Protein AF-A0A7J4NV11-F1 (afdb_monomer)

Foldseek 3Di:
DDQVVLLVQLLVLLCCCCPVVVDDLVRVCVQQVDDSVRSVCSNVPDGDDPSSSVSSVVVSVVVVVVVVVVVPD

Radius of gyration: 12.3 Å; Cα contacts (8 Å, |Δi|>4): 63; chains: 1; bounding box: 36×18×34 Å

Nearest PDB structures (foldseek):
  3g5g-assembly5_I  TM=8.158E-01  e=4.958E-01  Enterobacter sp. RFL1396
  3fya-assembly1_A  TM=8.139E-01  e=5.247E-01  Enterobacter sp. RFL1396
  3f51-assembly1_A  TM=7.845E-01  e=5.247E-01  Corynebacterium glutamicum
  3f52-assembly1_E  TM=7.765E-01  e=1.229E+00  Corynebacterium glutamicum
  4pu8-assembly1_B  TM=8.043E-01  e=2.428E+00  Shewanella oneidensis MR-1

Solvent-accessible surface area (backbone atoms only — not comparable to full-atom values): 4145 Å² total; per-residue (Å²): 131,65,63,73,58,50,36,55,49,39,34,49,31,55,48,42,38,36,70,75,69,64,40,52,60,64,54,50,17,74,75,62,74,47,54,49,69,56,54,53,41,35,58,70,75,43,80,62,54,74,63,58,35,52,46,44,48,52,53,44,49,51,55,50,52,58,58,51,60,77,66,74,123

Mean predicted aligned error: 4.51 Å

pLDD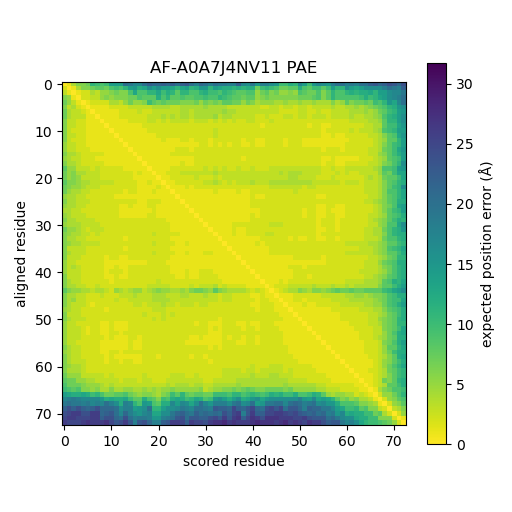T: mean 89.73, std 13.38, range [40.16, 98.12]

Sequence (73 aa):
MDKSRIRTRTKRYIKQLIHNFRFTYEDISKSSGIEVNRLKAINKKEEPTFEEYMTLKKLAIKLSSERGEDSAD

Structure (mmCIF, N/CA/C/O backbone):
data_AF-A0A7J4NV11-F1
#
_entry.id   AF-A0A7J4NV11-F1
#
loop_
_atom_site.group_PDB
_atom_site.id
_atom_site.type_symbol
_atom_site.label_atom_id
_atom_site.label_alt_id
_atom_site.label_comp_id
_atom_site.label_asym_id
_atom_site.label_entity_id
_atom_site.label_seq_id
_atom_site.pdbx_PDB_ins_code
_atom_site.Cartn_x
_atom_site.Cartn_y
_atom_site.Cartn_z
_atom_site.occupancy
_atom_site.B_iso_or_equiv
_atom_site.auth_seq_id
_atom_site.auth_comp_id
_atom_site.auth_asym_id
_atom_site.auth_atom_id
_atom_site.pdbx_PDB_model_num
ATOM 1 N N . MET A 1 1 ? 5.375 0.257 19.718 1.00 60.91 1 MET A N 1
ATOM 2 C CA . MET A 1 1 ? 5.546 1.116 18.523 1.00 60.91 1 MET A CA 1
ATOM 3 C C . MET A 1 1 ? 4.459 2.179 18.560 1.00 60.91 1 MET A C 1
ATOM 5 O O . MET A 1 1 ? 3.304 1.816 18.724 1.00 60.91 1 MET A O 1
ATOM 9 N N . ASP A 1 2 ? 4.812 3.462 18.515 1.00 73.94 2 ASP A N 1
ATOM 10 C CA . ASP A 1 2 ? 3.837 4.561 18.599 1.00 73.94 2 ASP A CA 1
ATOM 11 C C . ASP A 1 2 ? 2.945 4.589 17.343 1.00 73.94 2 ASP A C 1
ATOM 13 O O . ASP A 1 2 ? 3.453 4.751 16.228 1.00 73.94 2 ASP A O 1
ATOM 17 N N . LYS A 1 3 ? 1.628 4.418 17.526 1.00 72.31 3 LYS A N 1
ATOM 18 C CA . LYS A 1 3 ? 0.629 4.380 16.442 1.00 72.31 3 LYS A CA 1
ATOM 19 C C . LYS A 1 3 ? 0.667 5.662 15.598 1.00 72.31 3 LYS A C 1
ATOM 21 O O . LYS A 1 3 ? 0.712 5.602 14.373 1.00 72.31 3 LYS A O 1
ATOM 26 N N . SER A 1 4 ? 0.875 6.820 16.229 1.00 76.25 4 SER A N 1
ATOM 27 C CA . SER A 1 4 ? 0.999 8.109 15.528 1.00 76.25 4 SER A CA 1
ATOM 28 C C . SER A 1 4 ? 2.120 8.113 14.473 1.00 76.25 4 SER A C 1
ATOM 30 O O . SER A 1 4 ? 1.978 8.662 13.367 1.00 76.25 4 SER A O 1
ATOM 32 N N . ARG A 1 5 ? 3.236 7.429 14.769 1.00 83.38 5 ARG A N 1
ATOM 33 C CA . ARG A 1 5 ? 4.369 7.283 13.842 1.00 83.38 5 ARG A CA 1
ATOM 34 C C . ARG A 1 5 ? 4.059 6.315 12.702 1.00 83.38 5 ARG A C 1
ATOM 36 O O . ARG A 1 5 ? 4.530 6.547 11.587 1.00 83.38 5 ARG A O 1
ATOM 43 N N . ILE A 1 6 ? 3.282 5.261 12.957 1.00 89.44 6 ILE A N 1
ATOM 44 C CA . ILE A 1 6 ? 2.881 4.268 11.949 1.00 89.44 6 ILE A CA 1
ATOM 45 C C . ILE A 1 6 ? 2.022 4.934 10.881 1.00 89.44 6 ILE A C 1
ATOM 47 O O . ILE A 1 6 ? 2.378 4.888 9.701 1.00 89.44 6 ILE A O 1
ATOM 51 N N . ARG A 1 7 ? 0.955 5.631 11.279 1.00 91.19 7 ARG A N 1
ATOM 52 C CA . ARG A 1 7 ? 0.079 6.355 10.349 1.00 91.19 7 ARG A CA 1
ATOM 53 C C . ARG A 1 7 ? 0.848 7.329 9.464 1.00 91.19 7 ARG A C 1
ATOM 55 O O . ARG A 1 7 ? 0.726 7.302 8.241 1.00 91.19 7 ARG A O 1
ATOM 62 N N . THR A 1 8 ? 1.687 8.166 10.075 1.00 92.69 8 THR A N 1
ATOM 63 C CA . THR A 1 8 ? 2.449 9.199 9.355 1.00 92.69 8 THR A CA 1
ATOM 64 C C . THR A 1 8 ? 3.409 8.588 8.333 1.00 92.69 8 THR A C 1
ATOM 66 O O . THR A 1 8 ? 3.490 9.055 7.195 1.00 92.69 8 THR A O 1
ATOM 69 N N . ARG A 1 9 ? 4.106 7.507 8.705 1.00 93.69 9 ARG A N 1
ATOM 70 C CA . ARG A 1 9 ? 5.010 6.785 7.798 1.00 93.69 9 ARG A CA 1
ATOM 71 C C . ARG A 1 9 ? 4.253 6.076 6.679 1.00 93.69 9 ARG A C 1
ATOM 73 O O . ARG A 1 9 ? 4.657 6.185 5.529 1.00 93.69 9 ARG A O 1
ATOM 80 N N . THR A 1 10 ? 3.139 5.420 6.993 1.00 94.88 10 THR A N 1
ATOM 81 C CA . THR A 1 10 ? 2.314 4.722 5.993 1.00 94.88 10 THR A CA 1
ATOM 82 C C . THR A 1 10 ? 1.786 5.692 4.943 1.00 94.88 10 THR A C 1
ATOM 84 O O . THR A 1 10 ? 1.946 5.466 3.746 1.00 94.88 10 THR A O 1
ATOM 87 N N . LYS A 1 11 ? 1.263 6.843 5.380 1.00 95.25 11 LYS A N 1
ATOM 88 C CA . LYS A 1 11 ? 0.840 7.922 4.481 1.00 95.25 11 LYS A CA 1
ATOM 89 C C . LYS A 1 11 ? 1.984 8.420 3.596 1.00 95.25 11 LYS A C 1
ATOM 91 O O . LYS A 1 11 ? 1.772 8.689 2.415 1.00 95.25 11 LYS A O 1
ATOM 96 N N . ARG A 1 12 ? 3.198 8.532 4.145 1.00 95.38 12 ARG A N 1
ATOM 97 C CA . ARG A 1 12 ? 4.389 8.905 3.369 1.00 95.38 12 ARG A CA 1
ATOM 98 C C . ARG A 1 12 ? 4.698 7.876 2.279 1.00 95.38 12 ARG A C 1
ATOM 100 O O . ARG A 1 12 ? 4.978 8.298 1.164 1.00 95.38 12 ARG A O 1
ATOM 107 N N . TYR A 1 13 ? 4.600 6.577 2.562 1.00 96.50 13 TYR A N 1
ATOM 108 C CA . TYR A 1 13 ? 4.808 5.538 1.547 1.00 96.50 13 TYR A CA 1
ATOM 109 C C . TYR A 1 13 ? 3.767 5.610 0.430 1.00 96.50 13 TYR A C 1
ATOM 111 O O . TYR A 1 13 ? 4.147 5.621 -0.734 1.00 96.50 13 TYR A O 1
ATOM 119 N N . ILE A 1 14 ? 2.479 5.778 0.753 1.00 96.12 14 ILE A N 1
ATOM 120 C CA . ILE A 1 14 ? 1.432 5.949 -0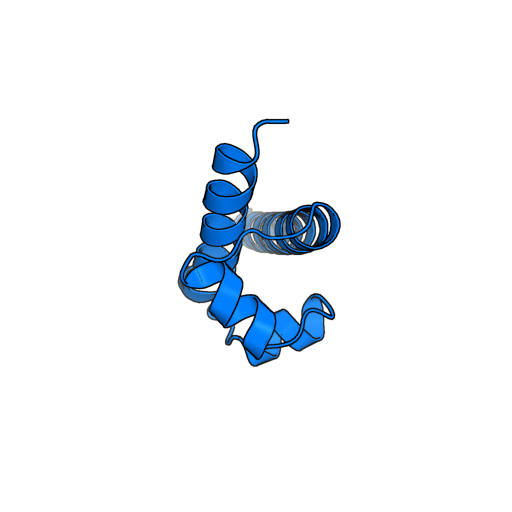.272 1.00 96.12 14 ILE A CA 1
ATOM 121 C C . ILE A 1 14 ? 1.733 7.166 -1.156 1.00 96.12 14 ILE A C 1
ATOM 123 O O . ILE A 1 14 ? 1.697 7.074 -2.379 1.00 96.12 14 ILE A O 1
ATOM 127 N N . LYS A 1 15 ? 2.092 8.305 -0.551 1.00 95.69 15 LYS A N 1
ATOM 128 C CA . LYS A 1 15 ? 2.488 9.503 -1.303 1.00 95.69 15 LYS A CA 1
ATOM 129 C C . LYS A 1 15 ?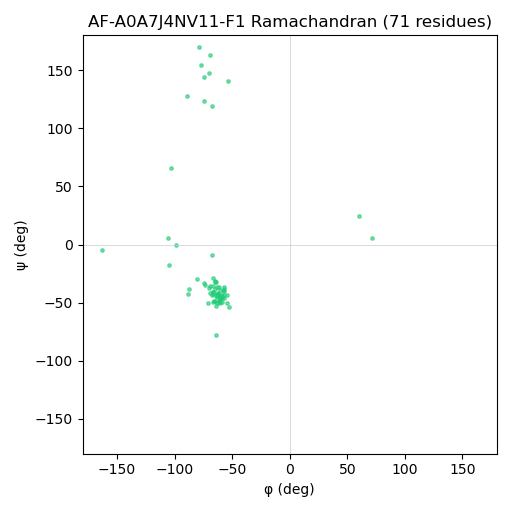 3.719 9.271 -2.176 1.00 95.69 15 LYS A C 1
ATOM 131 O O . LYS A 1 15 ? 3.761 9.778 -3.288 1.00 95.69 15 LYS A O 1
ATOM 136 N N . GLN A 1 16 ? 4.705 8.523 -1.693 1.00 94.81 16 GLN A N 1
ATOM 137 C CA . GLN A 1 16 ? 5.900 8.190 -2.462 1.00 94.81 16 GLN A CA 1
ATOM 138 C C . GLN A 1 16 ? 5.550 7.334 -3.688 1.00 94.81 16 GLN A C 1
ATOM 140 O O . GLN A 1 16 ? 6.007 7.640 -4.784 1.00 94.81 16 GLN A O 1
ATOM 145 N N . LEU A 1 17 ? 4.694 6.323 -3.523 1.00 95.56 17 LEU A N 1
ATOM 146 C CA . LEU A 1 17 ? 4.182 5.495 -4.621 1.00 95.56 17 LEU A CA 1
ATOM 147 C C . LEU A 1 17 ? 3.476 6.346 -5.688 1.00 95.56 17 LEU A C 1
ATOM 149 O O . LEU A 1 17 ? 3.790 6.240 -6.870 1.00 95.56 17 LEU A O 1
ATOM 153 N N . ILE A 1 18 ? 2.614 7.273 -5.268 1.00 96.06 18 ILE A N 1
ATOM 154 C CA . ILE A 1 18 ? 1.865 8.137 -6.192 1.00 96.06 18 ILE A CA 1
ATOM 155 C C . ILE A 1 18 ? 2.767 9.174 -6.874 1.00 96.06 18 ILE A C 1
ATOM 157 O O . ILE A 1 18 ? 2.729 9.343 -8.089 1.00 96.06 18 ILE A O 1
ATOM 161 N N . HIS A 1 19 ? 3.571 9.912 -6.108 1.00 94.44 19 HIS A N 1
ATOM 162 C CA . HIS A 1 19 ? 4.285 11.077 -6.635 1.00 94.44 19 HIS A CA 1
ATOM 163 C C . HIS A 1 19 ? 5.637 10.727 -7.252 1.00 94.44 19 HIS A C 1
ATOM 165 O O . HIS A 1 19 ? 5.997 11.305 -8.277 1.00 94.44 19 HIS A O 1
ATOM 171 N N . ASN A 1 20 ? 6.375 9.784 -6.662 1.00 92.00 20 ASN A N 1
ATOM 172 C CA . ASN A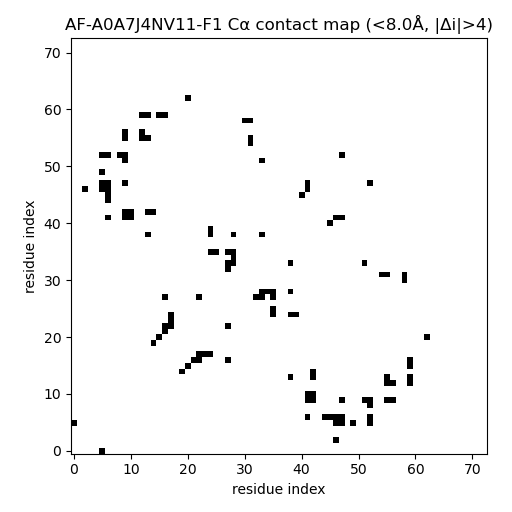 1 20 ? 7.712 9.443 -7.143 1.00 92.00 20 ASN A CA 1
ATOM 173 C C . ASN A 1 20 ? 7.641 8.362 -8.217 1.00 92.00 20 ASN A C 1
ATOM 175 O O . ASN A 1 20 ? 8.342 8.479 -9.218 1.00 92.00 20 ASN A O 1
ATOM 179 N N . PHE A 1 21 ? 6.802 7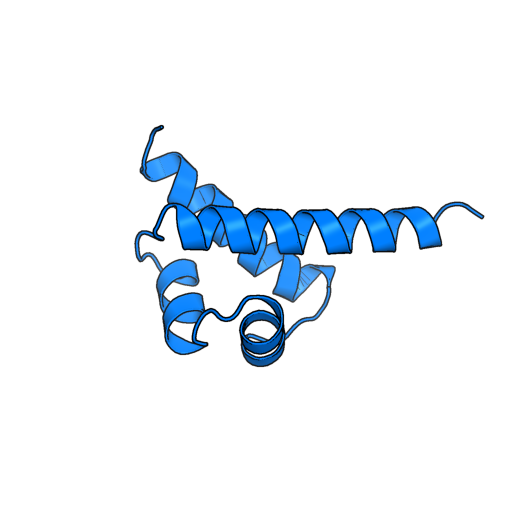.344 -8.020 1.00 91.19 21 PHE A N 1
ATOM 180 C CA . PHE A 1 21 ? 6.684 6.206 -8.939 1.00 91.19 21 PHE A CA 1
ATOM 181 C C . PHE A 1 21 ? 5.501 6.319 -9.906 1.00 91.19 21 PHE A C 1
ATOM 183 O O . PHE A 1 21 ? 5.344 5.460 -10.760 1.00 91.19 21 PHE A O 1
ATOM 190 N N . ARG A 1 22 ? 4.706 7.399 -9.818 1.00 93.94 22 ARG A N 1
ATOM 191 C CA . ARG A 1 22 ? 3.558 7.680 -10.703 1.00 93.94 22 ARG A CA 1
ATOM 192 C C . ARG A 1 22 ? 2.466 6.603 -10.675 1.00 93.94 22 ARG A C 1
ATOM 194 O O . ARG A 1 22 ? 1.695 6.501 -11.621 1.00 93.94 22 ARG A O 1
ATOM 201 N N . PHE A 1 23 ? 2.364 5.840 -9.586 1.00 95.88 23 PHE A N 1
ATOM 202 C CA . PHE A 1 23 ? 1.329 4.818 -9.442 1.00 95.88 23 PHE A CA 1
ATOM 203 C C . PHE A 1 23 ? -0.038 5.445 -9.158 1.00 95.88 23 PHE A C 1
ATOM 205 O O . PHE A 1 23 ? -0.160 6.413 -8.398 1.00 95.88 23 PHE A O 1
ATOM 212 N N . THR A 1 24 ? -1.084 4.839 -9.710 1.00 97.62 24 THR A N 1
ATOM 213 C CA . THR A 1 24 ? -2.468 5.080 -9.292 1.00 97.62 24 THR A CA 1
ATOM 214 C C . THR A 1 24 ? -2.792 4.306 -8.008 1.00 97.62 24 THR A C 1
ATOM 216 O O . THR A 1 24 ? -2.015 3.462 -7.552 1.00 97.62 24 THR A O 1
ATOM 219 N N . TYR A 1 25 ? -3.947 4.572 -7.387 1.00 97.62 25 TYR A N 1
ATOM 220 C CA . TYR A 1 25 ? -4.374 3.759 -6.240 1.00 97.62 25 TYR A CA 1
ATOM 221 C C . TYR A 1 25 ? -4.629 2.306 -6.645 1.00 97.62 25 TYR A C 1
ATOM 223 O O . TYR A 1 25 ? -4.395 1.396 -5.854 1.00 97.62 25 TYR A O 1
ATOM 231 N N . GLU A 1 26 ? -5.085 2.103 -7.872 1.00 98.12 26 GLU A N 1
ATOM 232 C CA . GLU A 1 26 ? -5.363 0.819 -8.490 1.00 98.12 26 GLU A CA 1
ATOM 233 C C . GLU A 1 26 ? -4.064 0.019 -8.687 1.00 98.12 26 GLU A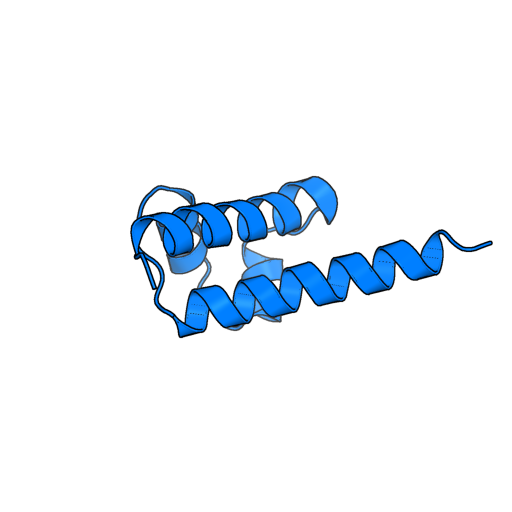 C 1
ATOM 235 O O . GLU A 1 26 ? -4.029 -1.168 -8.369 1.00 98.12 26 GLU A O 1
ATOM 240 N N . ASP A 1 27 ? -2.970 0.666 -9.102 1.00 97.62 27 ASP A N 1
ATOM 241 C CA . ASP A 1 27 ? -1.653 0.020 -9.236 1.00 97.62 27 ASP A CA 1
ATOM 242 C C . ASP A 1 27 ? -1.077 -0.393 -7.878 1.00 97.62 27 ASP A C 1
ATOM 244 O O . ASP A 1 27 ? -0.560 -1.505 -7.712 1.00 97.62 27 ASP A O 1
ATOM 248 N N . ILE A 1 28 ? -1.206 0.483 -6.874 1.00 97.00 28 ILE A N 1
ATOM 249 C CA . ILE A 1 28 ? -0.803 0.170 -5.497 1.00 97.00 28 ILE A CA 1
ATOM 250 C C . ILE A 1 28 ? -1.645 -0.991 -4.968 1.00 97.00 28 ILE A C 1
ATOM 252 O O . ILE A 1 28 ? -1.099 -1.894 -4.337 1.00 97.00 28 ILE A O 1
ATOM 256 N N . SER A 1 29 ? -2.950 -0.996 -5.239 1.00 98.06 29 SER A N 1
ATOM 257 C CA . SER A 1 29 ? -3.859 -2.057 -4.808 1.00 98.06 29 SER A CA 1
ATOM 258 C C . SER A 1 29 ? -3.477 -3.406 -5.409 1.00 98.06 29 SER A C 1
ATOM 260 O O . SER A 1 29 ? -3.248 -4.355 -4.662 1.00 98.06 29 SER A O 1
ATOM 262 N N . LYS A 1 30 ? -3.257 -3.466 -6.728 1.00 97.56 30 LYS A N 1
ATOM 263 C CA . LYS A 1 30 ? -2.776 -4.676 -7.415 1.00 97.56 30 LYS A CA 1
ATOM 264 C C . LYS A 1 30 ? -1.445 -5.185 -6.858 1.00 97.56 30 LYS A C 1
ATOM 266 O O . LYS A 1 30 ? -1.268 -6.386 -6.706 1.00 97.56 30 LYS A O 1
ATOM 271 N N . SER A 1 31 ? -0.522 -4.278 -6.534 1.00 95.62 31 SER A N 1
ATOM 272 C CA . SER A 1 31 ? 0.827 -4.638 -6.072 1.00 95.62 31 SER A CA 1
ATOM 273 C C . SER A 1 31 ? 0.889 -5.031 -4.592 1.00 95.62 31 SER A C 1
ATOM 275 O O . SER A 1 31 ? 1.772 -5.784 -4.188 1.00 95.62 31 SER A O 1
ATOM 277 N N . SER A 1 32 ? -0.002 -4.479 -3.765 1.00 95.56 32 SER A N 1
ATOM 278 C CA . SER A 1 32 ? 0.000 -4.669 -2.306 1.00 95.56 32 SER A CA 1
ATOM 279 C C . SER A 1 32 ? -1.081 -5.620 -1.798 1.00 95.56 32 SER A C 1
ATOM 281 O O . SER A 1 32 ? -0.992 -6.063 -0.657 1.00 95.56 32 SER A O 1
ATOM 283 N N . GLY A 1 33 ? -2.114 -5.899 -2.597 1.00 96.50 33 GLY A N 1
ATOM 284 C CA . GLY A 1 33 ? -3.319 -6.606 -2.158 1.00 96.50 33 GLY A CA 1
ATOM 285 C C . GLY A 1 33 ? -4.233 -5.783 -1.240 1.00 96.50 33 GLY A C 1
ATOM 286 O O . GLY A 1 33 ? -5.212 -6.311 -0.727 1.00 96.50 33 GLY A O 1
ATOM 287 N N . ILE A 1 34 ? -3.935 -4.498 -1.009 1.00 97.44 34 ILE A N 1
ATOM 288 C CA . ILE A 1 34 ? -4.763 -3.614 -0.178 1.00 97.44 34 ILE A CA 1
ATOM 289 C C . ILE A 1 34 ? -5.815 -2.947 -1.062 1.00 97.44 34 ILE A C 1
ATOM 291 O O . ILE A 1 34 ? -5.488 -2.312 -2.063 1.00 97.44 34 ILE A O 1
ATOM 295 N N . GLU A 1 35 ? -7.080 -3.033 -0.664 1.00 97.75 35 GLU A N 1
ATOM 296 C CA . GLU A 1 35 ? -8.200 -2.413 -1.376 1.00 97.75 35 GLU A CA 1
ATOM 297 C C . GLU A 1 35 ? -8.006 -0.907 -1.622 1.00 97.75 35 GLU A C 1
ATOM 299 O O . GLU A 1 35 ? -7.574 -0.154 -0.740 1.00 97.75 35 GLU A O 1
ATOM 304 N N . VAL A 1 36 ? -8.407 -0.425 -2.803 1.00 98.06 36 VAL A N 1
ATOM 305 C CA . VAL A 1 36 ? -8.284 0.994 -3.201 1.00 98.06 36 VAL A CA 1
ATOM 306 C C . VAL A 1 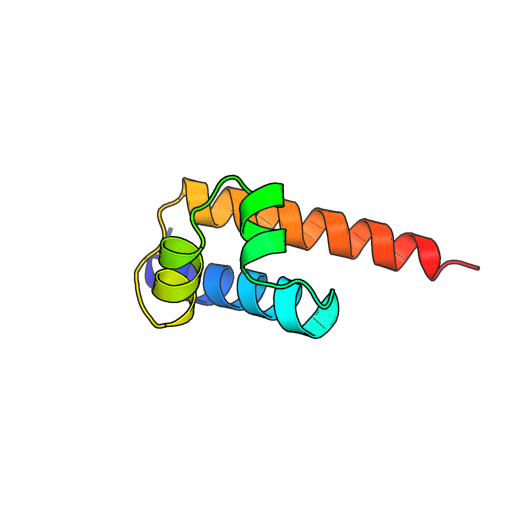36 ? -8.938 1.927 -2.180 1.00 98.06 36 VAL A C 1
ATOM 308 O O . VAL A 1 36 ? -8.369 2.954 -1.795 1.00 98.06 36 VAL A O 1
ATOM 311 N N . ASN A 1 37 ? -10.131 1.565 -1.704 1.00 97.69 37 ASN A N 1
ATOM 312 C CA . ASN A 1 37 ? -10.852 2.352 -0.706 1.00 97.69 37 ASN A CA 1
ATOM 313 C C . ASN A 1 37 ? -10.085 2.421 0.617 1.00 97.69 37 ASN A C 1
ATOM 315 O O . ASN A 1 37 ? -10.033 3.481 1.246 1.00 97.69 37 ASN A O 1
ATOM 319 N N . ARG A 1 38 ? -9.409 1.331 0.990 1.00 97.44 38 ARG A N 1
ATOM 320 C CA . ARG A 1 38 ? -8.585 1.274 2.193 1.00 97.44 38 ARG A CA 1
ATOM 321 C C . ARG A 1 38 ? -7.331 2.140 2.061 1.00 97.44 38 ARG A C 1
ATOM 323 O O . ARG A 1 38 ? -7.029 2.919 2.963 1.00 97.44 38 ARG A O 1
ATOM 330 N N . LEU A 1 39 ? -6.665 2.122 0.906 1.00 97.50 39 LEU A N 1
ATOM 331 C CA . LEU A 1 39 ? -5.534 3.014 0.614 1.00 97.50 39 LEU A CA 1
ATOM 332 C C . LEU A 1 39 ? -5.929 4.499 0.689 1.00 97.50 39 LEU A C 1
ATOM 334 O O . LEU A 1 39 ? -5.208 5.314 1.276 1.00 97.50 39 LEU A O 1
ATOM 338 N N . LYS A 1 40 ? -7.092 4.862 0.132 1.00 97.12 40 LYS A N 1
ATOM 339 C CA . LYS A 1 40 ? -7.635 6.231 0.203 1.00 97.12 40 LYS A CA 1
ATOM 340 C C . LYS A 1 40 ? -7.941 6.639 1.648 1.00 97.12 40 LYS A C 1
ATOM 342 O O . LYS A 1 40 ? -7.608 7.759 2.042 1.00 97.12 40 LYS A O 1
ATOM 347 N N . ALA A 1 41 ? -8.527 5.743 2.440 1.00 97.00 41 ALA A N 1
ATOM 348 C CA . ALA A 1 41 ? -8.839 5.963 3.850 1.00 97.00 41 ALA A CA 1
ATOM 349 C C . ALA A 1 41 ? -7.580 6.234 4.697 1.00 97.00 41 ALA A C 1
ATOM 351 O O . ALA A 1 41 ? -7.505 7.252 5.401 1.00 97.00 41 ALA A O 1
ATOM 352 N N . ILE A 1 42 ? -6.547 5.397 4.538 1.00 95.38 42 ILE A N 1
ATOM 353 C CA . ILE A 1 42 ? -5.238 5.563 5.192 1.00 95.38 42 ILE A CA 1
ATOM 354 C C . ILE A 1 42 ? -4.586 6.887 4.767 1.00 95.38 42 ILE A C 1
ATOM 356 O O . ILE A 1 42 ? -4.093 7.648 5.604 1.00 95.38 42 ILE A O 1
ATOM 360 N N . ASN A 1 43 ? -4.607 7.216 3.468 1.00 94.50 43 ASN A N 1
ATOM 361 C CA . ASN A 1 43 ? -4.021 8.469 2.986 1.00 94.50 43 ASN A CA 1
ATOM 362 C C . ASN A 1 43 ? -4.755 9.708 3.523 1.00 94.50 43 ASN A C 1
ATOM 364 O O . ASN A 1 43 ? -4.124 10.746 3.755 1.00 94.50 43 ASN A O 1
ATOM 368 N N . LYS A 1 44 ? -6.073 9.621 3.747 1.00 93.06 44 LYS A N 1
ATOM 369 C CA . LYS A 1 44 ? -6.827 10.691 4.403 1.00 93.06 44 LYS A CA 1
ATOM 370 C C . LYS A 1 44 ? -6.334 10.848 5.837 1.00 93.06 44 LYS A C 1
ATOM 372 O O . LYS A 1 44 ? -5.564 11.784 6.073 1.00 93.06 44 LYS A O 1
ATOM 377 N N . LYS A 1 45 ? -6.740 9.961 6.752 1.00 90.06 45 LYS A N 1
ATOM 378 C CA . LYS A 1 45 ? -6.455 10.058 8.200 1.00 90.06 45 LYS A CA 1
ATOM 379 C C . LYS A 1 45 ? -6.652 8.748 8.982 1.00 90.06 45 LYS A C 1
ATOM 381 O O . LYS A 1 45 ? -6.357 8.754 10.177 1.00 90.06 45 LYS A O 1
ATOM 386 N N . GLU A 1 46 ? -7.144 7.671 8.369 1.00 93.62 46 GLU A N 1
ATOM 387 C CA . GLU A 1 46 ? -7.398 6.431 9.108 1.00 93.62 46 GLU A CA 1
ATOM 388 C C . GLU A 1 46 ? -6.107 5.741 9.543 1.00 93.62 46 GLU A C 1
ATOM 390 O O . GLU A 1 46 ? -5.072 5.818 8.876 1.00 93.62 46 GLU A O 1
ATOM 395 N N . GLU A 1 47 ? -6.181 5.081 10.696 1.00 94.44 47 GLU A N 1
ATOM 396 C CA . GLU A 1 47 ? -5.061 4.336 11.250 1.00 94.44 47 GLU A CA 1
ATOM 397 C C . GLU A 1 47 ? -4.883 3.032 10.456 1.00 94.44 47 GLU A C 1
ATOM 399 O O . GLU A 1 47 ? -5.838 2.253 10.341 1.00 94.44 47 GLU A O 1
ATOM 404 N N . PRO A 1 48 ? -3.696 2.783 9.882 1.00 94.69 48 PRO A N 1
ATOM 405 C CA . PRO A 1 48 ? -3.416 1.531 9.206 1.00 94.69 48 PRO A CA 1
ATOM 406 C C . PRO A 1 48 ? -3.140 0.419 10.221 1.00 94.69 48 PRO A C 1
ATOM 408 O O . PRO A 1 48 ? -2.667 0.660 11.337 1.00 94.69 48 PRO A O 1
ATOM 411 N N . THR A 1 49 ? -3.381 -0.821 9.818 1.00 95.75 49 THR A N 1
ATOM 412 C CA . THR A 1 49 ? -2.908 -1.984 10.561 1.00 95.75 49 THR A CA 1
ATOM 413 C C . THR A 1 49 ? -1.385 -2.090 10.454 1.00 95.75 49 THR A C 1
ATOM 415 O O . THR A 1 49 ? -0.735 -1.486 9.592 1.00 95.75 49 THR A O 1
ATOM 418 N N . PHE A 1 50 ? -0.784 -2.876 11.347 1.00 94.31 50 PHE A N 1
ATOM 419 C CA . PHE A 1 50 ? 0.648 -3.149 11.264 1.00 94.31 50 PHE A CA 1
ATOM 420 C C . PHE A 1 50 ? 1.019 -3.863 9.954 1.00 94.31 50 PHE A C 1
ATOM 422 O O . PHE A 1 50 ? 2.060 -3.568 9.369 1.00 94.31 50 PHE A O 1
ATOM 429 N N . GLU A 1 51 ? 0.154 -4.754 9.472 1.00 95.56 51 GLU A N 1
ATOM 430 C CA . GLU A 1 51 ? 0.334 -5.455 8.203 1.00 95.56 51 GLU A CA 1
ATOM 431 C C . GLU A 1 51 ? 0.297 -4.490 7.013 1.00 95.56 51 GLU A C 1
ATOM 433 O O . GLU A 1 51 ? 1.236 -4.469 6.221 1.00 95.56 51 GLU A O 1
ATOM 438 N N . GLU A 1 52 ? -0.698 -3.600 6.947 1.00 96.88 52 GLU A N 1
ATOM 439 C CA . GLU A 1 52 ? -0.797 -2.566 5.906 1.00 96.88 52 GLU A CA 1
ATOM 440 C C . GLU A 1 52 ? 0.447 -1.669 5.874 1.00 96.88 52 GLU A C 1
ATOM 442 O O . GLU A 1 52 ? 1.000 -1.385 4.807 1.00 96.88 52 GLU A O 1
ATOM 447 N N . TYR A 1 53 ? 0.932 -1.261 7.053 1.00 96.31 53 TYR A N 1
ATOM 448 C CA . TYR A 1 53 ? 2.182 -0.516 7.182 1.00 96.31 53 TYR A CA 1
ATOM 449 C C . TYR A 1 53 ? 3.371 -1.292 6.606 1.00 96.31 53 TYR A C 1
ATOM 451 O O . TYR A 1 53 ? 4.157 -0.732 5.836 1.00 96.31 53 TYR A O 1
ATOM 459 N N . MET A 1 54 ? 3.524 -2.564 6.980 1.00 97.25 54 MET A N 1
ATOM 460 C CA . MET A 1 54 ? 4.649 -3.390 6.545 1.00 97.25 54 MET A CA 1
ATOM 461 C C . MET A 1 54 ? 4.609 -3.663 5.042 1.00 97.25 54 MET A C 1
ATOM 463 O O . MET A 1 54 ? 5.651 -3.573 4.389 1.00 97.25 54 MET A O 1
ATOM 467 N N . THR A 1 55 ? 3.431 -3.929 4.483 1.00 97.50 55 THR A N 1
ATOM 468 C CA . THR A 1 55 ? 3.233 -4.160 3.049 1.00 97.50 55 THR A CA 1
ATOM 469 C C . THR A 1 55 ? 3.587 -2.916 2.236 1.00 97.50 55 THR A C 1
ATOM 471 O O . THR A 1 55 ? 4.426 -2.987 1.336 1.00 97.50 55 THR A O 1
ATOM 474 N N . LEU A 1 56 ? 3.050 -1.747 2.600 1.00 97.06 56 LEU A N 1
ATOM 475 C CA . LEU A 1 56 ? 3.341 -0.491 1.896 1.00 97.06 56 LEU A CA 1
ATOM 476 C C . LEU A 1 56 ? 4.802 -0.056 2.056 1.00 97.06 56 LEU A C 1
ATOM 478 O O . LEU A 1 56 ? 5.398 0.453 1.107 1.00 97.06 56 LEU A O 1
ATOM 482 N N . LYS A 1 57 ? 5.404 -0.297 3.228 1.00 96.44 57 LYS A N 1
ATOM 483 C CA . LYS A 1 57 ? 6.836 -0.069 3.457 1.00 96.44 57 LYS A CA 1
ATOM 484 C C . LYS A 1 57 ? 7.689 -0.920 2.517 1.00 96.44 57 LYS A C 1
ATOM 486 O O . LYS A 1 57 ? 8.596 -0.384 1.888 1.00 96.44 57 LYS A O 1
ATOM 491 N N . LYS A 1 58 ? 7.424 -2.229 2.447 1.00 96.50 58 LYS A N 1
ATOM 492 C CA . LYS A 1 58 ? 8.180 -3.158 1.594 1.00 96.50 58 LYS A CA 1
ATOM 493 C C . LYS A 1 58 ? 8.077 -2.760 0.124 1.00 96.50 58 LYS A C 1
ATOM 495 O O . LYS A 1 58 ? 9.106 -2.670 -0.534 1.00 96.50 58 LYS A O 1
ATOM 500 N N . LEU A 1 59 ? 6.868 -2.453 -0.350 1.00 95.88 59 LEU A N 1
ATOM 501 C CA . LEU A 1 59 ? 6.637 -2.030 -1.731 1.00 95.88 59 LEU A CA 1
ATOM 502 C C . LEU A 1 59 ? 7.395 -0.738 -2.070 1.00 95.88 59 LEU A C 1
ATOM 504 O O . LEU A 1 59 ? 8.104 -0.683 -3.070 1.00 95.88 59 LEU A O 1
ATOM 508 N N . ALA A 1 60 ? 7.303 0.283 -1.212 1.00 94.69 60 ALA A N 1
ATOM 509 C CA . ALA A 1 60 ? 7.991 1.552 -1.438 1.00 94.69 60 ALA A CA 1
ATOM 510 C C . ALA A 1 60 ? 9.523 1.411 -1.417 1.00 94.69 60 ALA A C 1
ATOM 512 O O . ALA A 1 60 ? 10.199 2.066 -2.210 1.00 94.69 60 ALA A O 1
ATOM 513 N N . ILE A 1 61 ? 10.074 0.572 -0.531 1.00 93.44 61 ILE A N 1
ATOM 514 C CA . ILE A 1 61 ? 11.519 0.298 -0.483 1.00 93.44 61 ILE A CA 1
ATOM 515 C C . ILE A 1 61 ? 11.961 -0.441 -1.744 1.00 93.44 61 ILE A C 1
ATOM 517 O O . ILE A 1 61 ? 12.898 0.020 -2.383 1.00 93.44 61 ILE A O 1
ATOM 521 N N . LYS A 1 62 ? 11.258 -1.515 -2.130 1.00 93.62 62 LYS A N 1
ATOM 522 C CA . LYS A 1 62 ? 11.571 -2.305 -3.328 1.00 93.62 62 LYS A CA 1
ATOM 523 C C . LYS A 1 62 ? 11.683 -1.416 -4.572 1.00 93.62 62 LYS A C 1
ATOM 525 O O . LYS A 1 62 ? 12.731 -1.390 -5.202 1.00 93.62 62 LYS A O 1
ATOM 530 N N . LEU A 1 63 ? 10.656 -0.609 -4.844 1.00 91.75 63 LEU A N 1
ATOM 531 C CA . LEU A 1 63 ? 10.644 0.292 -6.004 1.00 91.75 63 LEU A CA 1
ATOM 532 C C . LEU A 1 63 ? 11.726 1.380 -5.924 1.00 91.75 63 LEU A C 1
ATOM 534 O O . LEU A 1 63 ? 12.233 1.836 -6.944 1.00 91.75 63 LEU A O 1
ATOM 538 N N . SER A 1 64 ? 12.083 1.824 -4.714 1.00 89.12 64 SER A N 1
ATOM 539 C CA . SER A 1 64 ? 13.167 2.800 -4.537 1.00 89.12 64 SER A CA 1
ATOM 540 C C . SER A 1 64 ? 14.536 2.200 -4.827 1.00 89.12 64 SER A C 1
ATOM 542 O O . SER A 1 64 ? 15.374 2.899 -5.385 1.00 89.12 64 SER A O 1
ATOM 544 N N . SER A 1 65 ? 14.752 0.939 -4.448 1.00 87.88 65 SER A N 1
ATOM 545 C CA . SER A 1 65 ? 15.977 0.203 -4.757 1.00 87.88 65 SER A CA 1
ATOM 546 C C . SER A 1 65 ? 16.114 -0.028 -6.260 1.00 87.88 65 SER A C 1
ATOM 548 O O . SER A 1 65 ? 17.136 0.344 -6.820 1.00 87.88 65 SER A O 1
ATOM 550 N N . GLU A 1 66 ? 15.056 -0.509 -6.918 1.00 86.06 66 GLU A N 1
ATOM 551 C C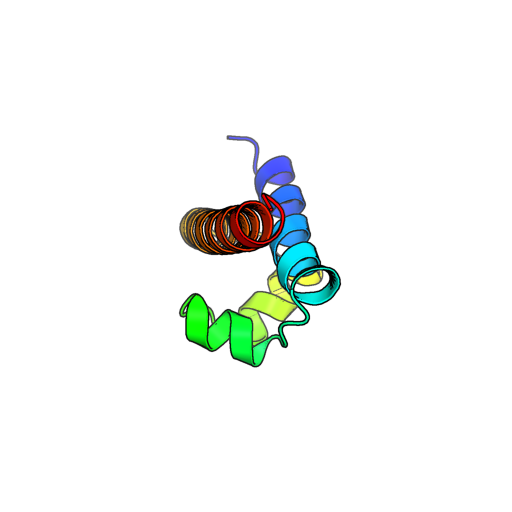A . GLU A 1 66 ? 15.043 -0.746 -8.373 1.00 86.06 66 GLU A CA 1
ATOM 552 C C . GLU A 1 66 ? 15.327 0.544 -9.160 1.00 86.06 66 GLU A C 1
ATOM 554 O O . GLU A 1 66 ? 16.173 0.574 -10.045 1.00 86.06 66 GLU A O 1
ATOM 559 N N . ARG A 1 67 ? 14.707 1.665 -8.770 1.00 76.44 67 ARG A N 1
ATOM 560 C CA . ARG A 1 67 ? 14.963 2.967 -9.409 1.00 76.44 67 ARG A CA 1
ATOM 561 C C . ARG A 1 67 ? 16.385 3.497 -9.181 1.00 76.44 67 ARG A C 1
ATOM 563 O O . ARG A 1 67 ? 16.871 4.296 -9.979 1.00 76.44 67 ARG A O 1
ATOM 570 N N . GLY A 1 68 ? 17.007 3.142 -8.058 1.00 64.12 68 GLY A N 1
ATOM 571 C CA . GLY A 1 68 ? 18.376 3.543 -7.735 1.00 64.12 68 GLY A CA 1
ATOM 572 C C . GLY A 1 68 ? 19.421 2.773 -8.540 1.00 64.12 68 GLY A C 1
ATOM 573 O O . GLY A 1 68 ? 20.438 3.356 -8.898 1.00 64.12 68 GLY A O 1
ATOM 574 N N . GLU A 1 69 ? 19.150 1.505 -8.854 1.00 58.09 69 GLU A N 1
ATOM 575 C CA . GLU A 1 69 ? 20.014 0.670 -9.699 1.00 58.09 69 GLU A CA 1
ATOM 576 C C . GLU A 1 69 ? 20.015 1.143 -11.163 1.00 58.09 69 GLU A C 1
ATOM 578 O O . GLU A 1 69 ? 21.082 1.207 -11.761 1.00 58.09 69 GLU A O 1
ATOM 583 N N . ASP A 1 70 ? 18.886 1.633 -11.690 1.00 51.59 70 ASP A N 1
ATOM 584 C CA . ASP A 1 70 ? 18.814 2.258 -13.030 1.00 51.59 70 ASP A CA 1
ATOM 585 C C . ASP A 1 70 ? 19.567 3.605 -13.143 1.00 51.59 70 ASP A C 1
ATOM 587 O O . ASP A 1 70 ? 19.682 4.168 -14.230 1.00 51.59 70 ASP A O 1
ATOM 591 N N . SER A 1 71 ? 20.040 4.174 -12.026 1.00 47.81 71 SER A N 1
ATOM 592 C CA . SER A 1 71 ? 20.772 5.455 -11.997 1.00 47.81 71 SER A CA 1
ATOM 593 C C . SER A 1 71 ? 22.281 5.287 -11.771 1.00 47.81 71 SER A C 1
ATOM 595 O O . SER A 1 71 ? 22.973 6.285 -11.567 1.00 47.81 71 SER A O 1
ATOM 597 N N . ALA A 1 72 ? 22.777 4.047 -11.743 1.00 47.28 72 ALA A N 1
ATOM 598 C CA . ALA A 1 72 ? 24.191 3.720 -11.600 1.00 47.28 72 ALA 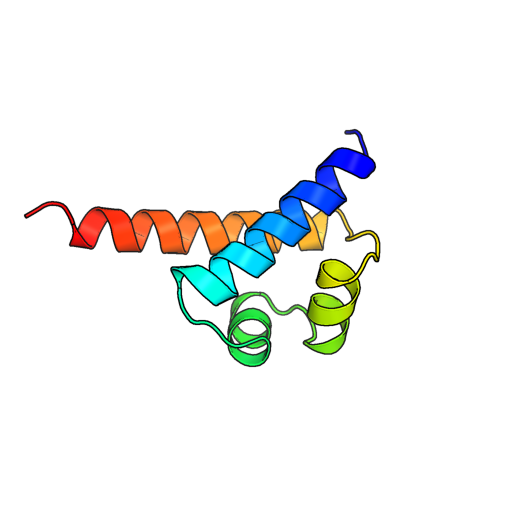A CA 1
ATOM 599 C C . ALA A 1 72 ? 24.781 3.302 -12.959 1.00 47.28 72 ALA A C 1
ATOM 601 O O . ALA A 1 72 ? 25.159 2.148 -13.138 1.00 47.28 72 ALA A O 1
ATOM 602 N N . ASP A 1 73 ? 24.837 4.248 -13.896 1.00 40.16 73 ASP A N 1
ATOM 603 C CA . ASP A 1 73 ? 25.616 4.163 -15.142 1.00 40.16 73 ASP A CA 1
ATOM 604 C C . ASP A 1 73 ? 26.311 5.515 -15.385 1.00 40.16 73 ASP A C 1
ATOM 606 O O . ASP A 1 73 ? 25.628 6.563 -15.248 1.00 40.16 73 ASP A O 1
#

Secondary structure (DSSP, 8-state):
--HHHHHHHHHHHHHHHHHTS---HHHHHHHH---HHHHHHHHHTPPPPHHHHHHHHHHHHHHHHHHHHTT--